Protein AF-A0A7X1TPN0-F1 (afdb_monomer)

Sequence (110 aa):
MKFDMGSQTLSTLTQQTGTSNEDLGQLVRSLVDAVAPLEGKFNGQGRVRFDEFKHRTDVVANELNASLGIILQGQSEMDTAFQTGDQESADNATQQQGSAAFDAARLGGR

Nearest PDB structures (foldseek):
  3fav-assembly2_C  TM=8.581E-01  e=1.167E-02  Mycobacterium tuberculosis H37Rv
  4lws-assembly3_A  TM=8.180E-01  e=1.632E-01  Thermomonospora curvata DSM 43183
  8qbw-assembly1_A  TM=5.340E-01  e=3.147E+00  Nostoc punctiforme
  8qbr-assembly1_A  TM=4.940E-01  e=2.951E+00  Nostoc punctiforme

Foldseek 3Di:
DVLVVVLVVLVVVLVVLVVVLVVVLVVLVVVLVVCVVCQVVDDDVRNVVSVVVNVVSVVVSVVSNVVSVVVSVVSVVVSVVSVVVVVVVVVVVVVVVVVVVVVVVVVVVD

InterPro domains:
  IPR03668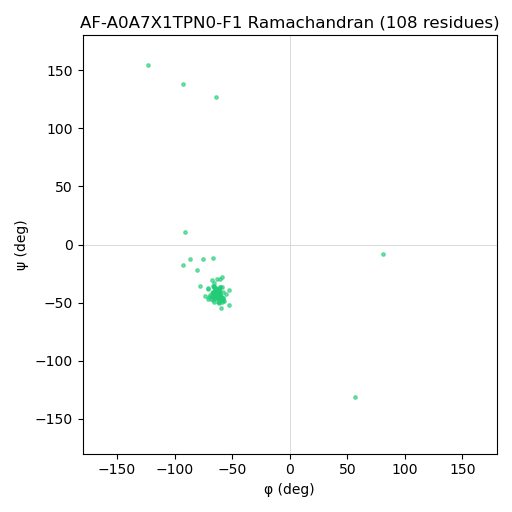9 ESAT-6-like superfamily [SSF140453] (3-92)

Radius of gyration: 27.35 Å; Cα contacts (8 Å, |Δi|>4): 25; chains: 1; bounding box: 65×16×81 Å

Solvent-accessible surface area (backbone atoms only — not comparable to full-atom values): 6042 Å² total; per-residue (Å²): 108,75,64,60,52,48,55,53,48,51,51,51,51,51,50,53,51,53,54,54,48,54,51,51,55,49,50,52,50,49,52,53,60,71,48,51,84,51,62,82,76,43,62,72,72,52,34,56,53,49,53,51,50,52,51,52,50,52,50,52,49,51,52,49,55,52,56,50,51,52,51,53,50,52,50,53,50,49,52,52,51,51,56,51,51,50,53,52,50,52,52,53,50,52,54,51,50,52,52,52,51,53,53,51,53,65,60,71,74,108

Structure (mmCIF, N/CA/C/O backbone):
data_AF-A0A7X1TPN0-F1
#
_entry.id   AF-A0A7X1TPN0-F1
#
loop_
_atom_site.group_PDB
_atom_site.id
_atom_site.type_symbol
_atom_site.label_atom_id
_atom_site.label_alt_id
_atom_site.label_comp_id
_atom_site.label_asym_id
_atom_site.label_entity_id
_atom_site.label_seq_id
_atom_site.pdbx_PDB_ins_code
_atom_site.Cartn_x
_atom_site.Cartn_y
_atom_site.Cartn_z
_atom_site.occupancy
_atom_site.B_iso_or_equiv
_atom_site.auth_seq_id
_atom_site.auth_comp_id
_atom_site.auth_asym_id
_atom_site.auth_atom_id
_atom_site.pdbx_PDB_model_num
ATOM 1 N N . MET A 1 1 ? 19.786 8.857 -18.120 1.00 53.50 1 MET A N 1
ATOM 2 C CA . MET A 1 1 ? 19.388 10.005 -17.267 1.00 53.50 1 MET A CA 1
ATOM 3 C C . MET A 1 1 ? 17.873 10.198 -17.185 1.00 53.50 1 MET A C 1
ATOM 5 O O . MET A 1 1 ? 17.374 10.171 -16.077 1.00 53.50 1 MET A O 1
ATOM 9 N N . LYS A 1 2 ? 17.110 10.366 -18.283 1.00 57.34 2 LYS A N 1
ATOM 10 C CA . LYS A 1 2 ? 15.644 10.583 -18.187 1.00 57.34 2 LYS A CA 1
ATOM 11 C C . LYS A 1 2 ? 14.856 9.332 -17.745 1.00 57.34 2 LYS A C 1
ATOM 13 O O . LYS A 1 2 ? 13.917 9.468 -16.972 1.00 57.34 2 LYS A O 1
ATOM 18 N N . PHE A 1 3 ? 15.261 8.145 -18.205 1.00 57.12 3 PHE A N 1
ATOM 19 C CA . PHE A 1 3 ? 14.620 6.869 -17.848 1.00 57.12 3 PHE A CA 1
ATOM 20 C C . PHE A 1 3 ? 14.936 6.437 -16.409 1.00 57.12 3 PHE A C 1
ATOM 22 O O . PHE A 1 3 ? 14.029 6.139 -15.643 1.00 57.12 3 PHE A O 1
ATOM 29 N N . ASP A 1 4 ? 16.199 6.564 -16.008 1.00 62.91 4 ASP A N 1
ATOM 30 C CA . ASP A 1 4 ? 16.679 6.342 -14.634 1.00 62.91 4 ASP A CA 1
ATOM 31 C C . ASP A 1 4 ? 15.992 7.267 -13.603 1.00 62.91 4 ASP A C 1
ATOM 33 O O . ASP A 1 4 ? 15.628 6.870 -12.501 1.00 62.91 4 ASP A O 1
ATOM 37 N N . MET A 1 5 ? 15.711 8.517 -13.992 1.00 64.44 5 MET A N 1
ATOM 38 C CA . MET A 1 5 ? 14.941 9.442 -13.154 1.00 64.44 5 MET A CA 1
ATOM 39 C C . MET A 1 5 ? 13.472 8.997 -12.999 1.00 64.44 5 MET A C 1
ATOM 41 O O . MET A 1 5 ? 12.857 9.249 -11.963 1.00 64.44 5 MET A O 1
ATOM 45 N N . GLY A 1 6 ? 12.907 8.329 -14.012 1.00 69.38 6 GLY A N 1
ATOM 46 C CA . GLY A 1 6 ? 11.549 7.780 -13.991 1.00 69.38 6 GLY A CA 1
ATOM 47 C C . GLY A 1 6 ? 11.413 6.573 -13.063 1.00 69.38 6 GLY A C 1
ATOM 48 O O . GLY A 1 6 ? 10.515 6.568 -12.222 1.00 69.38 6 GLY A O 1
ATOM 49 N N . SER A 1 7 ? 12.337 5.608 -13.146 1.00 70.19 7 SER A N 1
ATOM 50 C CA . SER A 1 7 ? 12.353 4.434 -12.256 1.00 70.19 7 SER A CA 1
ATOM 51 C C . SER A 1 7 ? 12.538 4.847 -10.791 1.00 70.19 7 SER A C 1
ATOM 53 O O . SER A 1 7 ? 11.792 4.407 -9.916 1.00 70.19 7 SER A O 1
ATOM 55 N N . GLN A 1 8 ? 13.446 5.789 -10.516 1.00 78.94 8 GLN A N 1
ATOM 56 C CA . GLN A 1 8 ? 13.665 6.293 -9.162 1.00 78.94 8 GLN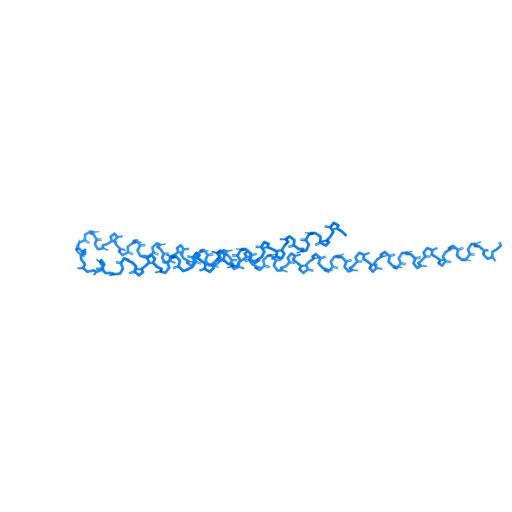 A CA 1
ATOM 57 C C . GLN A 1 8 ? 12.457 7.070 -8.611 1.00 78.94 8 GLN A C 1
ATOM 59 O O . GLN A 1 8 ? 12.132 6.956 -7.425 1.00 78.94 8 GLN A O 1
ATOM 64 N N . THR A 1 9 ? 11.749 7.820 -9.461 1.00 81.00 9 THR A N 1
ATOM 65 C CA . THR A 1 9 ? 10.510 8.512 -9.064 1.00 81.00 9 THR A CA 1
ATOM 66 C C . THR A 1 9 ? 9.397 7.515 -8.737 1.00 81.00 9 THR A C 1
ATOM 68 O O . THR A 1 9 ? 8.742 7.657 -7.706 1.00 81.00 9 THR A O 1
ATOM 71 N N . LEU A 1 10 ? 9.203 6.483 -9.565 1.00 78.88 10 LEU A N 1
ATOM 72 C CA . LEU A 1 10 ? 8.200 5.438 -9.331 1.00 78.88 10 LEU A CA 1
ATOM 73 C C . LEU A 1 10 ? 8.495 4.631 -8.063 1.00 78.88 10 LEU A C 1
ATOM 75 O O . LEU A 1 10 ? 7.590 4.401 -7.261 1.00 78.88 10 LEU A O 1
ATOM 79 N N . SER A 1 11 ? 9.759 4.275 -7.836 1.00 79.44 11 SER A N 1
ATOM 80 C CA . SER A 1 11 ? 10.206 3.606 -6.610 1.00 79.44 11 SER A CA 1
ATOM 81 C C . SER A 1 11 ? 9.916 4.457 -5.365 1.00 79.44 11 SER A C 1
ATOM 83 O O . SER A 1 11 ? 9.314 3.976 -4.404 1.00 79.44 11 SER A O 1
ATOM 85 N N . THR A 1 12 ? 10.220 5.761 -5.423 1.00 84.50 12 THR A N 1
ATOM 86 C CA . THR A 1 12 ? 9.922 6.708 -4.333 1.00 84.50 12 THR A CA 1
ATOM 87 C C . THR A 1 12 ? 8.420 6.816 -4.066 1.00 84.50 12 THR A C 1
ATOM 89 O O . THR A 1 12 ? 7.994 6.759 -2.914 1.00 84.50 12 THR A O 1
ATOM 92 N N . LEU A 1 13 ? 7.603 6.940 -5.117 1.00 82.25 13 LEU A N 1
ATOM 93 C CA . LEU A 1 13 ? 6.145 7.008 -4.992 1.00 82.25 13 LEU A CA 1
ATOM 94 C C . LEU A 1 13 ? 5.563 5.716 -4.415 1.00 82.25 13 LEU A C 1
ATOM 96 O O . LEU A 1 13 ? 4.676 5.782 -3.566 1.00 82.25 13 LEU A O 1
ATOM 100 N N . THR A 1 14 ? 6.083 4.560 -4.827 1.00 79.31 14 THR A N 1
ATOM 101 C CA . THR A 1 14 ? 5.665 3.251 -4.309 1.00 79.31 14 THR A CA 1
ATOM 102 C C . THR A 1 14 ? 5.951 3.146 -2.817 1.00 79.31 14 THR A C 1
ATOM 104 O O . THR A 1 14 ? 5.076 2.770 -2.038 1.00 79.31 14 THR A O 1
ATOM 107 N N . GLN A 1 15 ? 7.144 3.565 -2.393 1.00 81.88 15 GLN A N 1
ATOM 108 C CA . GLN A 1 15 ? 7.529 3.553 -0.987 1.00 81.88 15 GLN A CA 1
ATOM 109 C C . GLN A 1 15 ? 6.691 4.526 -0.147 1.00 81.88 15 GLN A C 1
ATOM 111 O O . GLN A 1 15 ? 6.172 4.141 0.898 1.00 81.88 15 GLN A O 1
ATOM 116 N N . GLN A 1 16 ? 6.491 5.759 -0.622 1.00 82.31 16 GLN A N 1
ATOM 117 C CA . GLN A 1 16 ? 5.646 6.749 0.057 1.00 82.31 16 GLN A CA 1
ATOM 118 C C . GLN A 1 16 ? 4.188 6.297 0.16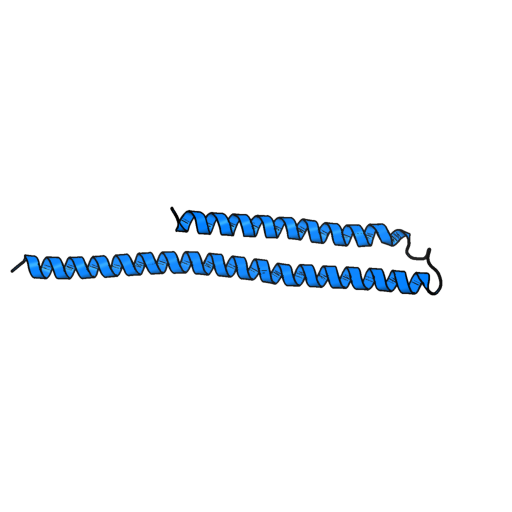0 1.00 82.31 16 GLN A C 1
ATOM 120 O O . GLN A 1 16 ? 3.558 6.495 1.200 1.00 82.31 16 GLN A O 1
ATOM 125 N N . THR A 1 17 ? 3.661 5.676 -0.898 1.00 80.00 17 THR A N 1
ATOM 126 C CA . THR A 1 17 ? 2.313 5.097 -0.904 1.00 80.00 17 THR A CA 1
ATOM 127 C C . THR A 1 17 ? 2.236 3.985 0.139 1.00 80.00 17 THR A C 1
ATOM 129 O O . THR A 1 17 ? 1.370 4.035 1.003 1.00 80.00 17 THR A O 1
ATOM 132 N N . GLY A 1 18 ? 3.194 3.051 0.137 1.00 77.31 18 GLY A N 1
ATOM 133 C CA . GLY A 1 18 ? 3.295 1.972 1.123 1.00 77.31 18 GLY A CA 1
ATOM 134 C C . GLY A 1 18 ? 3.289 2.463 2.575 1.00 77.31 18 GLY A C 1
ATOM 135 O O . GLY A 1 18 ? 2.450 2.027 3.356 1.00 77.31 18 GLY A O 1
ATOM 136 N N . THR A 1 19 ? 4.156 3.417 2.927 1.00 83.12 19 THR A N 1
ATOM 137 C CA . THR A 1 19 ? 4.205 3.985 4.288 1.00 83.12 19 THR A CA 1
ATOM 138 C C . THR A 1 19 ? 2.907 4.702 4.660 1.00 83.12 19 THR A C 1
ATOM 140 O O . THR A 1 19 ? 2.349 4.455 5.726 1.00 83.12 19 THR A O 1
ATOM 143 N N . SER A 1 20 ? 2.368 5.527 3.757 1.00 78.00 20 SER A N 1
ATOM 144 C CA . SER A 1 20 ? 1.099 6.229 4.002 1.00 78.00 20 SER A CA 1
ATOM 145 C C . SER A 1 20 ? -0.068 5.253 4.224 1.00 78.00 20 SER A C 1
ATOM 147 O O . SER A 1 20 ? -1.001 5.570 4.961 1.00 78.00 20 SER A O 1
ATOM 149 N N . ASN A 1 21 ? -0.018 4.060 3.615 1.00 71.12 21 ASN A N 1
ATOM 150 C CA . ASN A 1 21 ? -1.020 3.006 3.794 1.00 71.12 21 ASN A CA 1
ATOM 151 C C . ASN A 1 21 ? -0.962 2.387 5.191 1.00 71.12 21 ASN A C 1
ATOM 153 O O . ASN A 1 21 ? -2.004 2.189 5.820 1.00 71.12 21 ASN A O 1
ATOM 157 N N . GLU A 1 22 ? 0.242 2.073 5.669 1.00 78.25 22 GLU A N 1
ATOM 158 C CA . GLU A 1 22 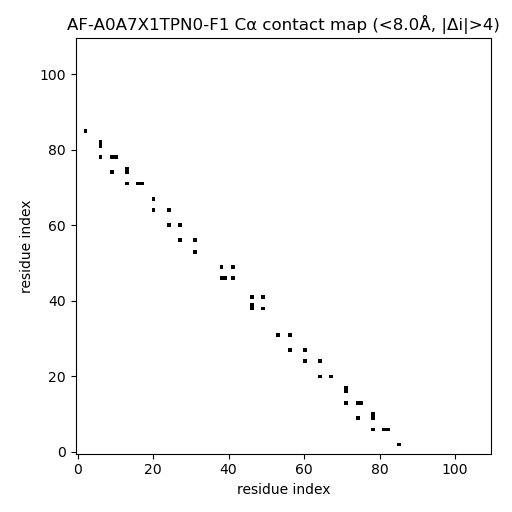? 0.443 1.542 7.018 1.00 78.25 22 GLU A CA 1
ATOM 159 C C . GLU A 1 22 ? -0.061 2.541 8.064 1.00 78.25 22 GLU A C 1
ATOM 161 O O . GLU A 1 22 ? -0.827 2.162 8.956 1.00 78.25 22 GLU A O 1
ATOM 166 N N . ASP A 1 23 ? 0.263 3.822 7.884 1.00 82.44 23 ASP A N 1
ATOM 167 C CA . ASP A 1 23 ? -0.171 4.907 8.762 1.00 82.44 23 ASP A CA 1
ATOM 168 C C . ASP A 1 23 ? -1.700 5.076 8.758 1.00 82.44 23 ASP A C 1
ATOM 170 O O . ASP A 1 23 ? -2.327 5.148 9.818 1.00 82.44 23 ASP A O 1
ATOM 174 N N . LEU A 1 24 ? -2.342 5.081 7.582 1.00 79.31 24 LEU A N 1
ATOM 175 C CA . LEU A 1 24 ? -3.806 5.151 7.470 1.00 79.31 24 LEU A CA 1
ATOM 176 C C . LEU A 1 24 ? -4.487 3.956 8.144 1.00 79.31 24 LEU A C 1
ATOM 178 O O . LEU A 1 24 ? -5.447 4.134 8.897 1.00 79.31 24 LEU A O 1
ATOM 182 N N . GLY A 1 25 ? -3.979 2.742 7.921 1.00 77.38 25 GLY A N 1
ATOM 183 C CA . GLY A 1 25 ? -4.492 1.536 8.567 1.00 77.38 25 GLY A CA 1
ATOM 184 C C . GLY A 1 25 ? -4.373 1.597 10.093 1.00 77.38 25 GLY A C 1
ATOM 185 O O . GLY A 1 25 ? -5.307 1.219 10.807 1.00 77.38 25 GLY A O 1
ATOM 186 N N . GLN A 1 26 ? -3.257 2.118 10.607 1.00 84.75 26 GLN A N 1
ATOM 187 C CA . GLN A 1 26 ? -3.057 2.342 12.040 1.00 84.75 26 GLN A CA 1
ATOM 188 C C . GLN A 1 26 ? -4.002 3.405 12.607 1.00 84.75 26 GLN A C 1
ATOM 190 O O . GLN A 1 26 ? -4.572 3.194 13.681 1.00 84.75 26 GLN A O 1
ATOM 195 N N . LEU A 1 27 ? -4.217 4.517 11.900 1.00 86.19 27 LEU A N 1
ATOM 196 C CA . LEU A 1 27 ? -5.128 5.580 12.332 1.00 86.19 27 LEU A CA 1
ATOM 197 C C . LEU A 1 27 ? -6.576 5.092 12.414 1.00 86.19 27 LEU A C 1
ATOM 199 O O . LEU A 1 27 ? -7.264 5.399 13.387 1.00 86.19 27 LEU A O 1
ATOM 203 N N . VAL A 1 28 ? -7.036 4.290 11.448 1.00 82.44 28 VAL A N 1
ATOM 204 C CA . VAL A 1 28 ? -8.401 3.742 11.475 1.00 82.44 28 VAL A CA 1
ATOM 205 C C . VAL A 1 28 ? -8.587 2.746 12.624 1.00 82.44 28 VAL A C 1
ATOM 207 O O . VAL A 1 28 ? -9.588 2.821 13.335 1.00 82.44 28 VAL A O 1
ATOM 210 N N . ARG A 1 29 ? -7.606 1.871 12.887 1.00 81.38 29 ARG A N 1
ATOM 211 C CA . ARG A 1 29 ? -7.636 0.981 14.067 1.00 81.38 29 ARG A CA 1
ATOM 212 C C . ARG A 1 29 ? -7.646 1.775 15.371 1.00 81.38 29 ARG A C 1
ATOM 214 O O . ARG A 1 29 ? -8.476 1.521 16.236 1.00 81.38 29 ARG A O 1
ATOM 221 N N . SER A 1 30 ? -6.797 2.798 15.461 1.00 86.69 30 SER A N 1
ATOM 222 C CA . SER A 1 30 ? -6.729 3.688 16.624 1.00 86.69 30 SER A CA 1
ATOM 223 C C . SER A 1 30 ? -8.049 4.423 16.858 1.00 86.69 30 SER A C 1
ATOM 225 O O . SER A 1 30 ? -8.453 4.612 18.002 1.00 86.69 30 SER A O 1
ATOM 227 N N . LEU A 1 31 ? -8.750 4.815 15.788 1.00 82.94 31 LEU A N 1
ATOM 228 C CA . LEU A 1 31 ? -10.076 5.422 15.879 1.00 82.94 31 LEU A CA 1
ATOM 229 C C . LEU A 1 31 ? -11.100 4.444 16.467 1.00 82.94 31 LEU A C 1
ATOM 231 O O . LEU A 1 31 ? -11.854 4.832 17.356 1.00 82.94 31 LEU A O 1
ATOM 235 N N . VAL A 1 32 ? -11.113 3.188 16.010 1.00 80.06 32 VAL A N 1
ATOM 236 C CA . VAL A 1 32 ? -12.000 2.140 16.547 1.00 80.06 32 VAL A CA 1
ATOM 237 C C . VAL A 1 32 ? -11.699 1.870 18.026 1.00 80.06 32 VAL A C 1
ATOM 239 O O . VAL A 1 32 ? -12.619 1.838 18.847 1.00 80.06 32 VAL A O 1
ATOM 242 N N . ASP A 1 33 ? -10.421 1.758 18.386 1.00 84.62 33 ASP A N 1
ATOM 243 C CA . ASP A 1 33 ? -9.985 1.522 19.765 1.00 84.62 33 ASP A CA 1
ATOM 244 C C . ASP A 1 33 ? -10.339 2.694 20.687 1.00 84.62 33 ASP A C 1
ATOM 246 O O . ASP A 1 33 ? -10.821 2.494 21.804 1.00 84.62 33 ASP A O 1
ATOM 250 N N . ALA A 1 34 ? -10.167 3.931 20.214 1.00 85.06 34 ALA A N 1
ATOM 251 C CA . ALA A 1 34 ? -10.482 5.134 20.978 1.00 85.06 34 ALA A CA 1
ATOM 252 C C . ALA A 1 34 ? -11.977 5.250 21.310 1.00 85.06 34 ALA A C 1
ATOM 254 O O . ALA A 1 34 ? -12.338 5.821 22.343 1.00 85.06 34 ALA A O 1
ATOM 255 N N . VAL A 1 35 ? -12.854 4.705 20.461 1.00 81.56 35 VAL A N 1
ATOM 256 C CA . VAL A 1 35 ? -14.304 4.751 20.686 1.00 81.56 35 VAL A CA 1
ATOM 257 C C . VAL A 1 35 ? -14.845 3.532 21.433 1.00 81.56 35 VAL A C 1
ATOM 259 O O . VAL A 1 35 ? -15.928 3.626 22.008 1.00 81.56 35 VAL A O 1
ATOM 262 N N . ALA A 1 36 ? -14.110 2.417 21.498 1.00 81.12 36 ALA A N 1
ATOM 263 C CA . ALA A 1 36 ? -14.536 1.198 22.192 1.00 81.12 36 ALA A CA 1
ATOM 264 C C . ALA A 1 36 ? -14.978 1.416 23.662 1.00 81.12 36 ALA A C 1
ATOM 266 O O . ALA A 1 36 ? -16.002 0.859 24.052 1.00 81.12 36 ALA A O 1
ATOM 267 N N . PRO A 1 37 ? -14.339 2.280 24.482 1.00 85.06 37 PRO A N 1
ATOM 268 C CA . PRO A 1 37 ? -14.792 2.563 25.852 1.00 85.06 37 PRO A CA 1
ATOM 269 C C . PRO A 1 37 ? -16.137 3.301 25.954 1.00 85.06 37 PRO A C 1
ATOM 271 O O . PRO A 1 37 ? -16.682 3.454 27.052 1.00 85.06 37 PRO A O 1
ATOM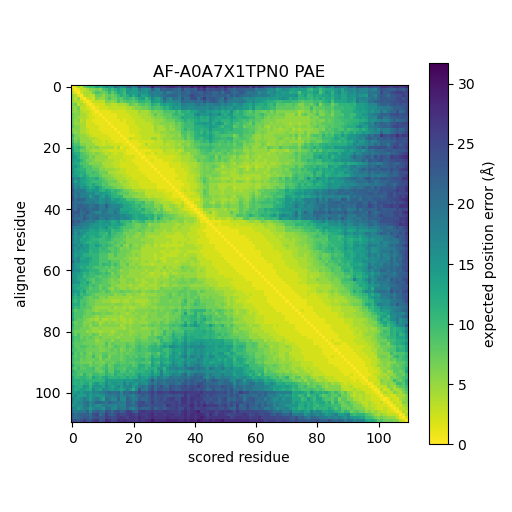 274 N N . LEU A 1 38 ? -16.650 3.831 24.840 1.00 79.75 38 LEU A N 1
ATOM 275 C CA . LEU A 1 38 ? -17.976 4.445 24.761 1.00 79.75 38 LEU A CA 1
ATOM 276 C C . LEU A 1 38 ? -19.068 3.402 24.476 1.00 79.75 38 LEU A C 1
ATOM 278 O O . LEU A 1 38 ? -20.258 3.678 24.652 1.00 79.75 38 LEU A O 1
ATOM 282 N N . GLU A 1 39 ? -18.674 2.190 24.087 1.00 72.62 39 GLU A N 1
ATOM 283 C CA . GLU A 1 39 ? -19.580 1.077 23.875 1.00 72.62 39 GLU A CA 1
ATOM 284 C C . GLU A 1 39 ? -20.266 0.688 25.193 1.00 72.62 39 GLU A C 1
ATOM 286 O O . GLU A 1 39 ? -19.634 0.511 26.230 1.00 72.62 39 GLU A O 1
ATOM 291 N N . GLY A 1 40 ? -21.599 0.624 25.179 1.00 77.50 40 GLY A N 1
ATOM 292 C CA . GLY A 1 40 ? -22.396 0.380 26.388 1.00 77.50 40 GLY A CA 1
ATOM 293 C C . GLY A 1 40 ? -22.633 1.613 27.270 1.00 77.50 40 GLY A C 1
ATOM 294 O O . GLY A 1 40 ? -23.473 1.551 28.164 1.00 77.50 40 GLY A O 1
ATOM 295 N N . LYS A 1 41 ? -21.986 2.757 26.993 1.00 82.81 41 LYS A N 1
ATOM 296 C CA . LYS A 1 41 ? -22.368 4.050 27.598 1.00 82.81 41 LYS A CA 1
ATOM 297 C C . LYS A 1 41 ? -23.568 4.690 26.899 1.00 82.81 41 LYS A C 1
ATOM 299 O O . LYS A 1 41 ? -24.263 5.514 27.491 1.00 82.81 41 LYS A O 1
ATOM 304 N N . PHE A 1 42 ? -23.819 4.306 25.650 1.00 79.94 42 PHE A N 1
ATOM 305 C CA . PHE A 1 42 ? -24.972 4.755 24.881 1.00 79.94 42 PHE A CA 1
ATOM 306 C C . PHE A 1 42 ? -26.161 3.797 25.019 1.00 79.94 42 PHE A C 1
ATOM 308 O O . PHE A 1 42 ? -25.999 2.582 24.938 1.00 79.94 42 PHE A O 1
ATOM 315 N N . ASN A 1 43 ? -27.365 4.363 25.158 1.00 82.25 43 ASN A N 1
ATOM 316 C CA . ASN A 1 43 ? -28.638 3.639 25.214 1.00 82.25 43 ASN A CA 1
ATOM 317 C C . ASN A 1 43 ? -29.596 4.132 24.115 1.00 82.25 43 ASN A C 1
ATOM 319 O O . ASN A 1 43 ? -29.494 5.273 23.654 1.00 82.25 43 ASN A O 1
ATOM 323 N N . GLY A 1 44 ? -30.539 3.279 23.698 1.00 85.44 44 GLY A N 1
ATOM 324 C CA . GLY A 1 44 ? -31.549 3.614 22.686 1.00 85.44 44 GLY A CA 1
ATOM 325 C C . GLY A 1 44 ? -30.935 4.078 21.359 1.00 85.44 44 GLY A C 1
ATOM 326 O O . GLY A 1 44 ? -30.000 3.464 20.848 1.00 85.44 44 GLY A O 1
ATOM 327 N N . GLN A 1 45 ? -31.417 5.201 20.822 1.00 85.56 45 GLN A N 1
ATOM 328 C CA . GLN A 1 45 ? -30.934 5.765 19.551 1.00 85.56 45 GLN A CA 1
ATOM 329 C C . GLN A 1 45 ? -29.432 6.091 19.549 1.00 85.56 45 GLN A C 1
ATOM 331 O O . GLN A 1 45 ? -28.801 6.028 18.496 1.00 85.56 45 GLN A O 1
ATOM 336 N N . GLY A 1 46 ? -28.836 6.406 20.706 1.00 83.50 46 GLY A N 1
ATOM 337 C CA . GLY A 1 46 ? -27.395 6.655 20.800 1.00 83.50 46 GLY A CA 1
ATOM 338 C C . GLY A 1 46 ? -26.567 5.404 20.501 1.00 83.50 46 GLY A C 1
ATOM 339 O O . GLY A 1 46 ? -25.536 5.497 19.842 1.00 83.50 46 GLY A O 1
ATOM 340 N N . ARG A 1 47 ? -27.047 4.227 20.929 1.00 85.06 47 ARG A N 1
ATOM 341 C CA . ARG A 1 47 ? -26.389 2.946 20.644 1.00 85.06 47 ARG A CA 1
ATOM 342 C C . ARG A 1 47 ? -26.437 2.635 19.152 1.00 85.06 47 ARG A C 1
ATOM 344 O O . ARG A 1 47 ? -25.408 2.325 18.571 1.00 85.06 47 ARG A O 1
ATOM 351 N N . VAL A 1 48 ? -27.601 2.829 18.528 1.00 87.69 48 VAL A N 1
ATOM 352 C CA . VAL A 1 48 ? -27.789 2.625 17.082 1.00 87.69 48 VAL A CA 1
ATOM 353 C C . VAL A 1 48 ? -26.829 3.495 16.267 1.00 87.69 48 VAL A C 1
ATOM 355 O O . VAL A 1 48 ? -26.173 3.000 15.358 1.00 87.69 48 VAL A O 1
ATOM 358 N N . ARG A 1 49 ? -26.692 4.782 16.615 1.00 86.44 49 ARG A N 1
ATOM 359 C CA . ARG A 1 49 ? -25.755 5.694 15.933 1.00 86.44 49 ARG A CA 1
ATOM 360 C C . ARG A 1 49 ? -24.294 5.316 16.142 1.00 86.44 49 ARG A C 1
ATOM 362 O O . ARG A 1 49 ? -23.490 5.483 15.231 1.00 86.44 49 ARG A O 1
ATOM 369 N N . PHE A 1 50 ? -23.954 4.821 17.326 1.00 85.94 50 PHE A N 1
ATOM 370 C CA . PHE A 1 50 ? -22.608 4.351 17.625 1.00 85.94 50 PHE A CA 1
ATOM 371 C C . PHE A 1 50 ? -22.254 3.084 16.834 1.00 85.94 50 PHE A C 1
ATOM 373 O O . PHE A 1 50 ? -21.184 3.016 16.234 1.00 85.94 50 PHE A O 1
ATOM 380 N N . ASP A 1 51 ? -23.170 2.117 16.771 1.00 85.62 51 ASP A N 1
ATOM 381 C CA . ASP A 1 51 ? -22.982 0.896 15.986 1.00 85.62 51 ASP A CA 1
ATOM 382 C C . ASP A 1 51 ? -22.891 1.222 14.477 1.00 85.62 51 ASP A C 1
ATOM 384 O O . ASP A 1 51 ? -22.030 0.688 13.779 1.00 85.62 51 ASP A O 1
ATOM 388 N N . GLU A 1 52 ? -23.693 2.176 13.982 1.00 89.19 52 GLU A N 1
ATOM 389 C CA . GLU A 1 52 ? -23.600 2.702 12.609 1.00 89.19 52 GLU A CA 1
ATOM 390 C C . GLU A 1 52 ? -22.242 3.374 12.338 1.00 89.19 52 GLU A C 1
ATOM 392 O O . GLU A 1 52 ? -21.632 3.149 11.292 1.00 89.19 52 GLU A O 1
ATOM 397 N N . PHE A 1 53 ? -21.733 4.169 13.284 1.00 86.62 53 PHE A N 1
ATOM 398 C CA . PHE A 1 53 ? -20.409 4.785 13.187 1.00 86.62 53 PHE A CA 1
ATOM 399 C C . PHE A 1 53 ? -19.293 3.736 13.097 1.00 86.62 53 PHE A C 1
ATOM 401 O O . PHE A 1 53 ? -18.440 3.842 12.212 1.00 86.62 53 PHE A O 1
ATOM 408 N N . LYS A 1 54 ? -19.313 2.712 13.964 1.00 85.06 54 LYS A N 1
ATOM 409 C CA . LYS A 1 54 ? -18.336 1.611 13.921 1.00 85.06 54 LYS A CA 1
ATOM 410 C C . LYS A 1 54 ? -18.388 0.897 12.575 1.00 85.06 54 LYS A C 1
ATOM 412 O O . LYS A 1 54 ? -17.368 0.800 11.905 1.00 85.06 54 LYS A O 1
ATOM 417 N N . HIS A 1 55 ? -19.585 0.520 12.126 1.00 86.56 55 HIS A N 1
ATOM 418 C CA . HIS A 1 55 ? -19.762 -0.161 10.847 1.00 86.56 55 HIS A CA 1
ATOM 419 C C . HIS A 1 55 ? -19.222 0.654 9.665 1.00 86.56 55 HIS A C 1
ATOM 421 O O . HIS A 1 55 ? -18.487 0.127 8.833 1.00 86.56 55 HIS A O 1
ATOM 427 N N . ARG A 1 56 ? -19.535 1.953 9.594 1.00 87.88 56 ARG A N 1
ATOM 428 C CA . ARG A 1 56 ? -19.017 2.824 8.527 1.00 87.88 56 ARG A CA 1
ATOM 429 C C . ARG A 1 56 ? -17.501 2.972 8.594 1.00 87.88 56 ARG A C 1
ATOM 431 O O . ARG A 1 56 ? -16.862 3.017 7.550 1.00 87.88 56 ARG A O 1
ATOM 438 N N . THR A 1 57 ? -16.938 3.033 9.798 1.00 84.62 57 THR A N 1
ATOM 439 C CA . THR A 1 57 ? -15.486 3.093 9.994 1.00 84.62 57 THR A CA 1
ATOM 440 C C . THR A 1 57 ? -14.817 1.821 9.478 1.00 84.62 57 THR A C 1
ATOM 442 O O . THR A 1 57 ? -13.855 1.920 8.722 1.00 84.62 57 THR A O 1
ATOM 445 N N . ASP A 1 58 ? -15.370 0.647 9.789 1.00 82.19 58 ASP A N 1
ATOM 446 C CA . ASP A 1 58 ? -14.862 -0.640 9.299 1.00 82.19 58 ASP A CA 1
ATOM 447 C C . ASP A 1 58 ? -14.960 -0.752 7.770 1.00 82.19 58 ASP A C 1
ATOM 449 O O . ASP A 1 58 ? -14.017 -1.195 7.113 1.00 82.19 58 ASP A O 1
ATOM 453 N N . VAL A 1 59 ? -16.079 -0.317 7.179 1.00 86.19 59 VAL A N 1
ATOM 454 C CA . VAL A 1 59 ? -16.259 -0.296 5.717 1.00 86.19 59 VAL A CA 1
ATOM 455 C C . VAL A 1 59 ? -15.220 0.608 5.058 1.00 86.19 59 VAL A C 1
ATOM 457 O O . VAL A 1 59 ? -14.520 0.156 4.157 1.00 86.19 59 VAL A O 1
ATOM 460 N N . VAL A 1 60 ? -15.054 1.842 5.542 1.00 83.00 60 VAL A N 1
ATOM 461 C CA . VAL A 1 60 ? -14.052 2.780 5.010 1.00 83.00 60 VAL A CA 1
ATOM 462 C C . VAL A 1 60 ? -12.636 2.221 5.171 1.00 83.00 60 VAL A C 1
ATOM 464 O O . VAL A 1 60 ? -11.830 2.347 4.254 1.00 83.00 60 VAL A O 1
ATOM 467 N N . ALA A 1 61 ? -12.333 1.553 6.290 1.00 79.88 61 ALA A N 1
ATOM 468 C CA . ALA A 1 61 ? -11.050 0.879 6.496 1.00 79.88 61 ALA A CA 1
ATOM 469 C C . ALA A 1 61 ? -10.785 -0.173 5.412 1.00 79.88 61 ALA A C 1
ATOM 471 O O . ALA A 1 61 ? -9.695 -0.239 4.841 1.00 79.88 61 ALA A O 1
ATOM 472 N N . ASN A 1 62 ? -11.783 -1.012 5.140 1.00 83.00 62 ASN A N 1
ATOM 473 C CA . ASN A 1 62 ? -11.675 -2.097 4.175 1.00 83.00 62 ASN A CA 1
ATOM 474 C C . ASN A 1 62 ? -11.577 -1.566 2.740 1.00 83.00 62 ASN A C 1
ATOM 476 O O . ASN A 1 62 ? -10.731 -2.031 1.980 1.00 83.00 62 ASN A O 1
ATOM 480 N N . GLU A 1 63 ? -12.389 -0.569 2.382 1.00 84.94 63 GLU A N 1
ATOM 481 C CA . GLU A 1 63 ? -12.358 0.074 1.063 1.00 84.94 63 GLU A CA 1
ATOM 482 C C . GLU A 1 63 ? -11.038 0.799 0.805 1.00 84.94 63 GLU A C 1
ATOM 484 O O . GLU A 1 63 ? -10.492 0.694 -0.296 1.00 84.94 63 GLU A O 1
ATOM 489 N N . LEU A 1 64 ? -10.495 1.488 1.815 1.00 81.94 64 LEU A N 1
ATOM 490 C CA . LEU A 1 64 ? -9.163 2.079 1.735 1.00 81.94 64 LEU A CA 1
ATOM 491 C C . LEU A 1 64 ? -8.121 0.990 1.490 1.00 81.94 64 LEU A C 1
ATOM 493 O O . LEU A 1 64 ? -7.421 1.056 0.488 1.00 81.94 64 LEU A O 1
ATOM 497 N N . ASN A 1 65 ? -8.061 -0.052 2.324 1.00 78.94 65 ASN A N 1
AT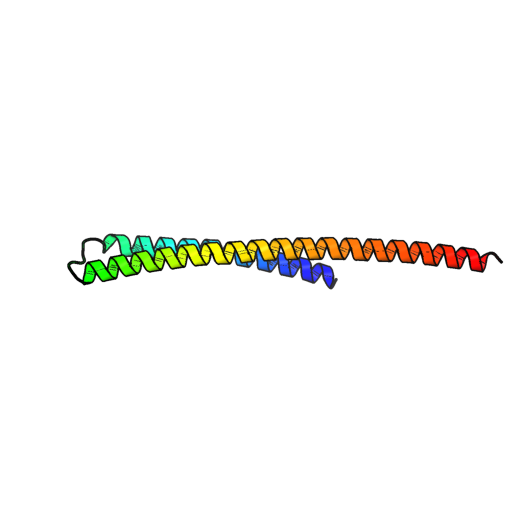OM 498 C CA . ASN A 1 65 ? -7.094 -1.141 2.137 1.00 78.9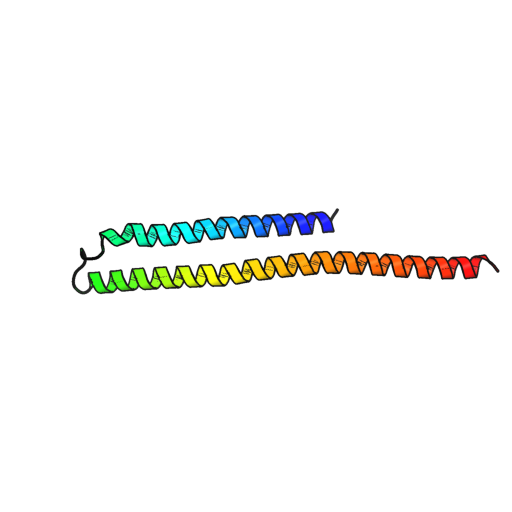4 65 ASN A CA 1
ATOM 499 C C . ASN A 1 65 ? -7.193 -1.789 0.744 1.00 78.94 65 ASN A C 1
ATOM 501 O O . ASN A 1 65 ? -6.169 -2.034 0.108 1.00 78.94 65 ASN A O 1
ATOM 505 N N . ALA A 1 66 ? -8.408 -2.027 0.241 1.00 84.50 66 ALA A N 1
ATOM 506 C CA . ALA A 1 66 ? -8.623 -2.599 -1.087 1.00 84.50 66 ALA A CA 1
ATOM 507 C C . ALA A 1 66 ? -8.156 -1.659 -2.211 1.00 84.50 66 ALA A C 1
ATOM 509 O O . ALA A 1 66 ? -7.399 -2.071 -3.090 1.00 84.50 66 ALA A O 1
ATOM 510 N N . SER A 1 67 ? -8.565 -0.387 -2.165 1.00 82.44 67 SER A N 1
ATOM 511 C CA . SER A 1 67 ? -8.183 0.624 -3.162 1.00 82.44 67 SER A CA 1
ATOM 512 C C . SER A 1 67 ? -6.669 0.833 -3.195 1.00 82.44 67 SER A C 1
ATOM 514 O O . SER A 1 67 ? -6.072 0.968 -4.261 1.00 82.44 67 SER A O 1
ATOM 516 N N . LEU A 1 68 ? -6.031 0.810 -2.026 1.00 77.44 68 LEU A N 1
ATOM 517 C CA . LEU A 1 68 ? -4.587 0.960 -1.881 1.00 77.44 68 LEU A CA 1
ATOM 518 C C . LEU A 1 68 ? -3.828 -0.272 -2.392 1.00 77.44 68 LEU A C 1
ATOM 520 O O . LEU A 1 68 ? -2.803 -0.116 -3.052 1.00 77.44 68 LEU A O 1
ATOM 524 N N . GLY A 1 69 ? -4.353 -1.481 -2.168 1.00 82.44 69 GLY A N 1
ATOM 525 C CA . GLY A 1 69 ? -3.811 -2.707 -2.760 1.00 82.44 69 GLY A CA 1
ATOM 526 C C . GLY A 1 69 ? -3.795 -2.658 -4.291 1.00 82.44 69 GLY A C 1
ATOM 527 O O . GLY A 1 69 ? -2.793 -3.014 -4.907 1.00 82.44 69 GLY A O 1
ATOM 528 N N . ILE A 1 70 ? -4.861 -2.126 -4.899 1.00 86.00 70 ILE A N 1
ATOM 529 C CA . ILE A 1 70 ? -4.939 -1.908 -6.352 1.00 86.00 70 ILE A CA 1
ATOM 530 C C . ILE A 1 70 ? -3.881 -0.896 -6.818 1.00 86.00 70 ILE A C 1
ATOM 532 O O . ILE A 1 70 ? -3.228 -1.125 -7.835 1.00 86.00 70 ILE A O 1
ATOM 536 N N . ILE A 1 71 ? -3.674 0.204 -6.084 1.00 83.38 71 ILE A N 1
ATOM 537 C CA . ILE A 1 71 ? -2.654 1.209 -6.432 1.00 83.38 71 ILE A CA 1
ATOM 538 C C . ILE A 1 71 ? -1.248 0.609 -6.370 1.00 83.38 71 ILE A C 1
ATOM 540 O O . ILE A 1 71 ? -0.472 0.804 -7.303 1.00 83.38 71 ILE A O 1
ATOM 544 N N . LEU A 1 72 ? -0.923 -0.136 -5.308 1.00 82.81 72 LEU A N 1
ATOM 545 C CA . LEU A 1 72 ? 0.380 -0.793 -5.166 1.00 82.81 72 LEU A CA 1
ATOM 546 C C . LEU A 1 72 ? 0.623 -1.810 -6.286 1.00 82.81 72 LEU A C 1
ATOM 548 O O . LEU A 1 72 ? 1.711 -1.846 -6.859 1.00 82.81 72 LEU A O 1
ATOM 552 N N . GLN A 1 73 ? -0.397 -2.597 -6.636 1.00 86.75 73 GLN A N 1
ATOM 553 C CA . GLN A 1 73 ? -0.316 -3.517 -7.764 1.00 86.75 73 GLN A CA 1
ATOM 554 C C . GLN A 1 73 ? -0.067 -2.760 -9.076 1.00 86.75 73 GLN A C 1
ATOM 556 O O . GLN A 1 73 ? 0.875 -3.085 -9.794 1.00 86.75 73 GLN A O 1
ATOM 561 N N . GLY A 1 74 ? -0.841 -1.709 -9.358 1.00 87.62 74 GLY A N 1
ATOM 562 C CA . GLY A 1 74 ? -0.662 -0.895 -10.561 1.00 87.62 74 GLY A CA 1
ATOM 563 C C . GLY A 1 74 ? 0.712 -0.221 -10.629 1.00 87.62 74 GLY A C 1
ATOM 564 O O . GLY A 1 74 ? 1.309 -0.144 -11.699 1.00 87.62 74 GLY A O 1
ATOM 565 N N . GLN A 1 75 ? 1.258 0.228 -9.496 1.00 82.75 75 GLN A N 1
ATOM 566 C CA . GLN A 1 75 ? 2.620 0.768 -9.414 1.00 82.75 75 GLN A CA 1
ATOM 567 C C . GLN A 1 75 ? 3.680 -0.296 -9.725 1.00 82.75 75 GLN A C 1
ATOM 569 O O . GLN A 1 75 ? 4.600 -0.022 -10.495 1.00 82.75 75 GLN A O 1
ATOM 574 N N . SER A 1 76 ? 3.528 -1.513 -9.197 1.00 83.12 76 SER A N 1
ATOM 575 C CA . SER A 1 76 ? 4.424 -2.636 -9.499 1.00 83.12 76 SER A CA 1
ATOM 576 C C . SER A 1 76 ? 4.354 -3.064 -10.970 1.00 83.12 76 SER A C 1
ATOM 578 O O . SER A 1 76 ? 5.386 -3.355 -11.580 1.00 83.12 76 SER A O 1
ATOM 580 N N . GLU A 1 77 ? 3.159 -3.068 -11.562 1.00 88.38 77 GLU A N 1
ATOM 581 C CA . GLU A 1 77 ? 2.961 -3.347 -12.986 1.00 88.38 77 GLU A CA 1
ATOM 582 C C . GLU A 1 77 ? 3.597 -2.259 -13.862 1.00 88.38 77 GLU A C 1
ATOM 584 O O . GLU A 1 77 ? 4.267 -2.578 -14.843 1.00 88.38 77 GLU A O 1
ATOM 589 N N . MET A 1 78 ? 3.460 -0.981 -13.485 1.00 83.31 78 MET A N 1
ATOM 590 C CA . MET A 1 78 ? 4.114 0.133 -14.180 1.00 83.31 78 MET A CA 1
ATOM 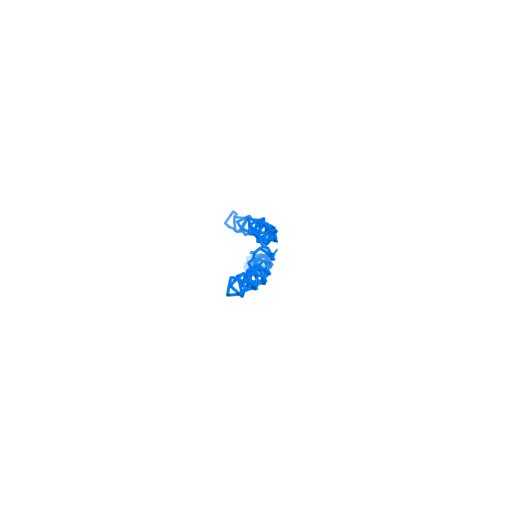591 C C . MET A 1 78 ? 5.641 0.050 -14.116 1.00 83.31 78 MET A C 1
ATOM 593 O O . MET A 1 78 ? 6.290 0.269 -15.137 1.00 83.31 78 MET A O 1
ATOM 597 N N . ASP A 1 79 ? 6.218 -0.281 -12.957 1.00 83.94 79 ASP A N 1
ATOM 598 C CA . ASP A 1 79 ? 7.669 -0.473 -12.816 1.00 83.94 79 ASP A CA 1
ATOM 599 C C . ASP A 1 79 ? 8.168 -1.609 -13.724 1.00 83.94 79 ASP A C 1
ATOM 601 O O . ASP A 1 79 ? 9.107 -1.432 -14.502 1.00 83.94 79 ASP A O 1
ATOM 605 N N . THR A 1 80 ? 7.454 -2.738 -13.730 1.00 86.50 80 THR A N 1
ATOM 606 C CA . THR A 1 80 ? 7.760 -3.884 -14.601 1.00 86.50 80 THR A CA 1
ATOM 607 C C . THR A 1 80 ? 7.670 -3.512 -16.082 1.00 86.50 80 THR A C 1
ATOM 609 O O . THR A 1 80 ? 8.565 -3.841 -16.866 1.00 86.50 80 THR A O 1
ATOM 612 N N . ALA A 1 81 ? 6.606 -2.810 -16.482 1.00 87.50 81 ALA A N 1
ATOM 613 C CA . ALA A 1 81 ? 6.408 -2.370 -17.859 1.00 87.50 81 ALA A CA 1
ATOM 614 C C . ALA A 1 81 ? 7.512 -1.405 -18.309 1.00 87.50 81 ALA A C 1
ATOM 616 O O . ALA A 1 81 ? 7.991 -1.498 -19.438 1.00 87.50 81 ALA A O 1
ATOM 617 N N . PHE A 1 82 ? 7.949 -0.508 -17.423 1.00 84.38 82 PHE A N 1
ATOM 618 C CA . PHE A 1 82 ? 9.009 0.446 -17.723 1.00 84.38 82 PHE A CA 1
ATOM 619 C C . PHE A 1 82 ? 10.368 -0.240 -17.897 1.00 84.38 82 PHE A C 1
ATOM 621 O O . PHE A 1 82 ? 11.051 0.012 -18.886 1.00 84.38 82 PHE A O 1
ATOM 628 N N . GLN A 1 83 ? 10.733 -1.146 -16.986 1.00 84.81 83 GLN A N 1
ATOM 629 C CA . GLN A 1 83 ? 11.976 -1.922 -17.081 1.00 84.81 83 GLN A CA 1
ATOM 630 C C . GLN A 1 83 ? 12.000 -2.807 -18.332 1.00 84.81 83 GLN A C 1
ATOM 632 O O . GLN A 1 83 ? 12.995 -2.847 -19.053 1.00 84.81 83 GLN A O 1
ATOM 637 N N . THR A 1 84 ? 10.883 -3.479 -18.624 1.00 88.62 84 THR A N 1
ATOM 638 C CA . THR A 1 84 ? 10.760 -4.334 -19.813 1.00 88.62 84 THR A CA 1
ATOM 639 C C . THR A 1 84 ? 10.853 -3.510 -21.096 1.00 88.62 84 THR A C 1
ATOM 641 O O . THR A 1 84 ? 11.577 -3.886 -22.013 1.00 88.62 84 THR A O 1
ATOM 644 N N . GLY A 1 85 ? 10.170 -2.363 -21.156 1.00 87.69 85 GLY A N 1
ATOM 645 C CA . GLY A 1 85 ? 10.207 -1.479 -22.321 1.00 87.69 85 GLY A CA 1
ATOM 646 C C . GLY A 1 85 ? 11.583 -0.852 -22.567 1.00 87.69 85 GLY A C 1
ATOM 647 O O . GLY A 1 85 ? 11.964 -0.657 -23.723 1.00 87.69 85 GLY A O 1
ATOM 648 N N . ASP A 1 86 ? 12.346 -0.561 -21.510 1.00 83.31 86 ASP A N 1
ATOM 649 C CA . ASP A 1 86 ? 13.727 -0.075 -21.625 1.00 83.31 86 ASP A CA 1
ATOM 650 C C . ASP A 1 86 ? 14.647 -1.156 -22.207 1.00 83.31 86 ASP A C 1
ATOM 652 O O . ASP A 1 86 ? 15.350 -0.908 -23.190 1.00 83.31 86 ASP A O 1
ATOM 656 N N . GLN A 1 87 ? 14.558 -2.383 -21.681 1.00 87.00 87 GLN A N 1
ATOM 657 C CA . GLN A 1 87 ? 15.304 -3.530 -22.198 1.00 87.00 87 GLN A CA 1
ATOM 658 C C . GLN A 1 87 ? 14.966 -3.805 -23.671 1.00 87.00 87 GLN A C 1
ATOM 660 O O . GLN A 1 87 ? 15.866 -3.917 -24.501 1.00 87.00 87 GLN A O 1
ATOM 665 N N . GLU A 1 88 ? 13.678 -3.832 -24.022 1.00 90.56 88 GLU A N 1
ATOM 666 C CA . GLU A 1 88 ? 13.229 -4.043 -25.401 1.00 90.56 88 GLU A CA 1
ATOM 667 C C . GLU A 1 88 ? 13.733 -2.934 -26.339 1.00 90.56 88 GLU A C 1
ATOM 669 O O . GLU A 1 88 ? 14.175 -3.198 -27.459 1.00 90.56 88 GLU A O 1
ATOM 674 N N . SER A 1 89 ? 13.722 -1.679 -25.883 1.00 87.25 89 SER A N 1
ATOM 675 C CA . SER A 1 89 ? 14.244 -0.548 -26.655 1.00 87.25 89 SER A CA 1
ATOM 676 C C . SER A 1 89 ? 15.754 -0.662 -26.887 1.00 87.25 89 SER A C 1
ATOM 678 O O . SER A 1 89 ? 16.227 -0.388 -27.994 1.00 87.25 89 SER A O 1
ATOM 680 N N . ALA A 1 90 ? 16.511 -1.086 -25.872 1.00 88.31 90 ALA A N 1
ATOM 681 C CA . ALA A 1 90 ? 17.951 -1.307 -25.971 1.00 88.31 90 ALA A CA 1
ATOM 682 C C . A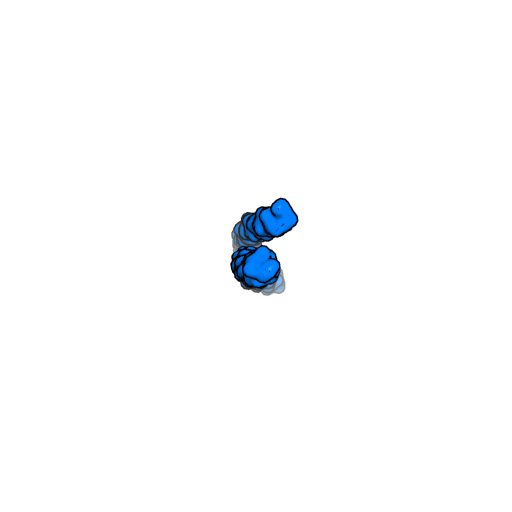LA A 1 90 ? 18.294 -2.467 -26.922 1.00 88.31 90 ALA A C 1
ATOM 684 O O . ALA A 1 90 ? 19.190 -2.334 -27.765 1.00 88.31 90 ALA A O 1
ATOM 685 N N . ASP A 1 91 ? 17.550 -3.570 -26.843 1.00 90.56 91 ASP A N 1
ATOM 686 C CA . ASP A 1 91 ? 17.724 -4.735 -27.713 1.00 90.56 91 ASP A CA 1
ATOM 687 C C . ASP A 1 91 ? 17.400 -4.385 -29.172 1.00 90.56 91 ASP A C 1
ATOM 689 O O . ASP A 1 91 ? 18.204 -4.649 -30.074 1.00 90.56 91 ASP A O 1
ATOM 693 N N . ASN A 1 92 ? 16.285 -3.684 -29.407 1.00 90.31 92 ASN A N 1
ATOM 694 C CA . ASN A 1 92 ? 15.894 -3.200 -30.731 1.00 90.31 92 ASN A CA 1
ATOM 695 C C . ASN A 1 92 ? 16.935 -2.240 -31.325 1.00 90.31 92 ASN A C 1
ATOM 697 O O . ASN A 1 92 ? 17.285 -2.352 -32.504 1.00 90.31 92 ASN A O 1
ATOM 701 N N . ALA A 1 93 ? 17.465 -1.312 -30.523 1.00 88.38 93 ALA A N 1
ATOM 702 C CA . ALA A 1 93 ? 18.517 -0.400 -30.964 1.00 88.38 93 ALA A CA 1
ATOM 703 C C . ALA A 1 93 ? 19.802 -1.158 -31.334 1.00 88.38 93 ALA A C 1
ATOM 705 O O . ALA A 1 93 ? 20.381 -0.904 -32.392 1.00 88.38 93 ALA A O 1
ATOM 706 N N . THR A 1 94 ? 20.215 -2.126 -30.512 1.00 88.81 94 THR A N 1
ATOM 707 C CA . THR A 1 94 ? 21.402 -2.961 -30.755 1.00 88.81 94 THR A CA 1
ATOM 708 C C . THR A 1 94 ? 21.251 -3.783 -32.039 1.00 88.81 94 THR A C 1
ATOM 710 O O . THR A 1 94 ? 22.169 -3.843 -32.861 1.00 88.81 94 THR A O 1
ATOM 713 N N . GLN A 1 95 ? 20.072 -4.366 -32.269 1.00 89.75 95 GLN A N 1
ATOM 714 C CA . GLN A 1 95 ? 19.775 -5.138 -33.475 1.00 89.75 95 GLN A CA 1
ATOM 715 C C . GLN A 1 95 ? 19.793 -4.271 -34.745 1.00 89.75 95 GLN A C 1
ATOM 717 O O . GLN A 1 95 ? 20.354 -4.672 -35.773 1.00 89.75 95 GLN A O 1
ATOM 722 N N . GLN A 1 96 ? 19.211 -3.070 -34.686 1.00 88.75 96 GLN A N 1
ATOM 723 C CA . GLN A 1 96 ? 19.223 -2.123 -35.805 1.00 88.75 96 GLN A CA 1
ATOM 724 C C . GLN A 1 96 ? 20.635 -1.607 -36.099 1.00 88.75 96 GLN A C 1
ATOM 726 O O . GLN A 1 96 ? 21.022 -1.530 -37.264 1.00 88.75 96 GLN A O 1
ATOM 731 N N . GLN A 1 97 ? 21.431 -1.315 -35.066 1.00 83.81 97 GLN A N 1
ATOM 732 C CA . GLN A 1 97 ? 22.836 -0.930 -35.218 1.00 83.81 97 GLN A CA 1
ATOM 733 C C . GLN A 1 97 ? 23.663 -2.035 -35.876 1.00 83.81 97 GLN A C 1
ATOM 735 O O . GLN A 1 97 ? 24.419 -1.756 -36.806 1.00 83.81 97 GLN A O 1
ATOM 740 N N . GLY A 1 98 ? 23.491 -3.286 -35.438 1.00 82.62 98 GLY A N 1
ATOM 741 C CA . GLY A 1 98 ? 24.138 -4.436 -36.065 1.00 82.62 98 GLY A CA 1
ATOM 742 C C . GLY A 1 98 ? 23.786 -4.540 -37.549 1.00 82.62 98 GLY A C 1
ATOM 743 O O . GLY A 1 98 ? 24.678 -4.620 -38.390 1.00 82.62 98 GLY A O 1
ATOM 744 N N . SER A 1 99 ? 22.496 -4.450 -37.881 1.00 82.06 99 SER A N 1
ATOM 745 C CA . SER A 1 99 ? 22.010 -4.506 -39.269 1.00 82.06 99 SER A CA 1
ATOM 746 C C . SER A 1 99 ? 22.589 -3.376 -40.130 1.00 82.06 99 SER A C 1
ATOM 748 O O . SER A 1 99 ? 23.122 -3.632 -41.209 1.00 82.06 99 SER A O 1
ATOM 750 N N . ALA A 1 100 ? 22.581 -2.141 -39.621 1.00 77.81 100 ALA A N 1
ATOM 751 C CA . ALA A 1 100 ? 23.156 -0.986 -40.307 1.00 77.81 100 ALA A CA 1
ATOM 752 C C . ALA A 1 100 ? 24.676 -1.119 -40.518 1.00 77.81 100 ALA A C 1
ATOM 754 O O . ALA A 1 100 ? 25.188 -0.744 -41.573 1.00 77.81 100 ALA A O 1
ATOM 755 N N . ALA A 1 101 ? 25.407 -1.679 -39.548 1.00 74.25 101 ALA A N 1
ATOM 756 C CA . ALA A 1 101 ? 26.841 -1.931 -39.673 1.00 74.25 101 ALA A CA 1
ATOM 757 C C . ALA A 1 101 ? 27.154 -2.995 -40.740 1.00 74.25 101 ALA A C 1
ATOM 759 O O . ALA A 1 101 ? 28.091 -2.817 -41.521 1.00 74.25 101 ALA A O 1
ATOM 760 N N . PHE A 1 102 ? 26.358 -4.069 -40.822 1.00 74.50 102 PHE A N 1
ATOM 761 C CA . PHE A 1 102 ? 26.489 -5.077 -41.880 1.00 74.50 102 PHE A CA 1
ATOM 762 C C . PHE A 1 102 ? 26.204 -4.497 -43.272 1.00 74.50 102 PHE A C 1
ATOM 764 O O . PHE A 1 102 ? 26.973 -4.750 -44.204 1.00 74.50 102 PHE A O 1
ATOM 771 N N . ASP A 1 103 ? 25.155 -3.684 -43.416 1.00 78.88 103 ASP A N 1
ATOM 772 C CA . ASP A 1 103 ? 24.839 -3.012 -44.682 1.00 78.88 103 ASP A CA 1
ATOM 773 C C . ASP A 1 103 ? 25.949 -2.038 -45.105 1.00 78.88 103 ASP A C 1
ATOM 775 O O . ASP A 1 103 ? 26.387 -2.052 -46.260 1.00 78.88 103 ASP A O 1
ATOM 779 N N . ALA A 1 104 ? 26.478 -1.246 -44.168 1.00 72.44 104 ALA A N 1
ATOM 780 C CA . ALA A 1 104 ? 27.602 -0.348 -44.423 1.00 72.44 104 ALA A CA 1
ATOM 781 C C . ALA A 1 104 ? 28.879 -1.110 -44.828 1.00 72.44 104 ALA A C 1
ATOM 783 O O . ALA A 1 104 ? 29.545 -0.727 -45.792 1.00 72.44 104 ALA A O 1
ATOM 784 N N . ALA A 1 105 ? 29.200 -2.220 -44.153 1.00 72.44 105 ALA A N 1
ATOM 785 C CA . ALA A 1 105 ? 30.350 -3.064 -44.487 1.00 72.44 105 ALA A CA 1
ATOM 786 C C . ALA A 1 105 ? 30.223 -3.699 -45.884 1.00 72.44 105 ALA A C 1
ATOM 788 O O . ALA A 1 105 ? 31.198 -3.761 -46.634 1.00 72.44 105 ALA A O 1
ATOM 789 N N . ARG A 1 106 ? 29.013 -4.124 -46.273 1.00 78.19 106 ARG A N 1
ATOM 790 C CA . ARG A 1 106 ? 28.729 -4.668 -47.610 1.00 78.19 106 ARG A CA 1
ATOM 791 C C . ARG A 1 106 ? 28.896 -3.624 -48.719 1.00 78.19 106 ARG A C 1
ATOM 793 O O . ARG A 1 106 ? 29.324 -3.977 -49.818 1.00 78.19 106 ARG A O 1
ATOM 800 N N . LEU A 1 107 ? 28.533 -2.369 -48.461 1.00 74.81 107 LEU A N 1
ATOM 801 C CA . LEU A 1 107 ? 28.661 -1.276 -49.430 1.00 74.81 107 LEU A CA 1
ATOM 802 C C . LEU A 1 107 ? 30.100 -0.753 -49.541 1.00 74.81 107 LEU A C 1
ATOM 804 O O . LEU A 1 107 ? 30.528 -0.430 -50.644 1.00 74.81 107 LEU A O 1
ATOM 808 N N . GLY A 1 108 ? 30.854 -0.707 -48.438 1.00 73.69 108 GLY A N 1
ATOM 809 C CA . GLY A 1 108 ? 32.246 -0.235 -48.418 1.00 73.69 108 GLY A CA 1
ATOM 810 C C . GLY A 1 108 ? 33.279 -1.216 -48.986 1.00 73.69 108 GLY A C 1
ATOM 811 O O . GLY A 1 108 ? 34.419 -0.828 -49.217 1.00 73.69 108 GLY A O 1
ATOM 812 N N . GLY A 1 109 ? 32.902 -2.478 -49.210 1.00 66.25 109 GLY A N 1
ATOM 813 C CA . GLY A 1 109 ? 33.766 -3.511 -49.793 1.00 66.25 109 GLY A CA 1
ATOM 814 C C . GLY A 1 109 ? 33.709 -3.634 -51.323 1.00 66.25 109 GLY A C 1
ATOM 815 O O . GLY A 1 109 ? 34.195 -4.636 -51.847 1.00 66.25 109 GLY A O 1
ATOM 816 N N . ARG A 1 110 ? 33.076 -2.690 -52.032 1.00 53.81 110 ARG A N 1
ATOM 817 C CA . ARG A 1 110 ? 32.939 -2.688 -53.500 1.00 53.81 110 ARG A CA 1
ATOM 818 C C . ARG A 1 110 ? 33.774 -1.605 -54.162 1.00 53.81 110 ARG A C 1
ATOM 820 O O . ARG A 1 110 ? 33.863 -0.505 -53.582 1.00 53.81 110 ARG A O 1
#

pLDDT: mean 81.14, std 7.37, range [53.5, 90.56]

Mean predicted aligned error: 10.16 Å

Organism: NCBI:txid2594179

Secondary structure (DSSP, 8-state):
-HHHHHHHHHHHHHHHHHHHHHHHHHHHHHHHHHHGGGTTT--THHHHHHHHHHHHHHHHHHHHHHHHHHHHHHHHHHHHHHHHHHHHHHHHHHHHHHHHHHHHHHHHT-